Protein AF-A0A3D6EVX9-F1 (afdb_monomer)

Solvent-accessible surface area (backbone atoms only — not comparable to full-atom values): 2944 Å² total; per-residue (Å²): 124,72,70,45,78,48,77,48,79,45,81,43,51,43,68,82,72,73,53,81,67,58,75,92,46,48,87,80,43,76,67,60,48,76,48,77,49,78,46,79,46,71,63,130

Foldseek 3Di:
DDKDKDKDKDKDFPVVVVPDDPPVCPVVDDRIDIDIDIDIDDDD

Secondary structure (DSSP, 8-state):
---EEEEEEEEEEGGGGT----HHHHTTS-SEEEEEEEEEE---

Sequence (44 aa):
PGKLEASSRFVIKLSDYKIEIPALVAEKISNTVEINVNCIYAPK

pLDDT: mean 70.41, std 6.87, range [52.22, 81.62]

Structure (mmCIF, N/CA/C/O backbone):
data_AF-A0A3D6EVX9-F1
#
_entry.id   AF-A0A3D6EVX9-F1
#
loop_
_atom_site.group_PDB
_atom_site.id
_atom_site.type_symbol
_atom_site.label_atom_id
_atom_site.label_alt_id
_atom_site.label_comp_id
_atom_site.label_asym_id
_atom_site.label_entity_id
_atom_site.label_seq_id
_atom_site.pdbx_PDB_ins_code
_atom_site.Cartn_x
_atom_site.Cartn_y
_atom_site.Cartn_z
_atom_site.occupancy
_atom_site.B_iso_or_equiv
_atom_site.auth_seq_id
_atom_site.auth_comp_id
_atom_site.auth_asym_id
_atom_site.auth_atom_id
_atom_site.pdbx_PDB_model_num
ATOM 1 N N . PRO A 1 1 ? 12.377 7.604 -29.500 1.00 52.22 1 PRO A N 1
ATOM 2 C CA . PRO A 1 1 ? 12.715 7.316 -28.083 1.00 52.22 1 PRO A CA 1
ATOM 3 C C . PRO A 1 1 ? 11.457 7.404 -27.199 1.00 52.22 1 PRO A C 1
ATOM 5 O O . PRO A 1 1 ? 10.896 8.482 -27.027 1.00 52.22 1 PRO A O 1
ATOM 8 N N . GLY A 1 2 ? 10.945 6.251 -26.757 1.00 59.91 2 GLY A N 1
ATOM 9 C CA . GLY A 1 2 ? 9.644 6.131 -26.090 1.00 59.91 2 GLY A CA 1
ATOM 10 C C . GLY A 1 2 ? 9.713 6.425 -24.595 1.00 59.91 2 GLY A C 1
ATOM 11 O O . GLY A 1 2 ? 10.011 5.534 -23.812 1.00 59.91 2 GLY A O 1
ATOM 12 N N . LYS A 1 3 ? 9.434 7.666 -24.196 1.00 65.31 3 LYS A N 1
ATOM 13 C CA . LYS A 1 3 ? 9.249 8.037 -22.789 1.00 65.31 3 LYS A CA 1
ATOM 14 C C . LYS A 1 3 ? 7.927 7.446 -22.281 1.00 65.31 3 LYS A C 1
ATOM 16 O O . LYS A 1 3 ? 6.893 7.667 -22.905 1.00 65.31 3 LYS A O 1
ATOM 21 N N . LEU A 1 4 ? 7.962 6.712 -21.173 1.00 74.19 4 LEU A N 1
ATOM 22 C CA . LEU A 1 4 ? 6.783 6.174 -20.500 1.00 74.19 4 LEU A CA 1
ATOM 23 C C . LEU A 1 4 ? 6.645 6.851 -19.136 1.00 74.19 4 LEU A C 1
ATOM 25 O O . LEU A 1 4 ? 7.554 6.794 -18.312 1.00 74.19 4 LEU A O 1
ATOM 29 N N . GLU A 1 5 ? 5.506 7.490 -18.907 1.00 76.81 5 GLU A N 1
ATOM 30 C CA . GLU A 1 5 ? 5.134 8.052 -17.611 1.00 76.81 5 GLU A CA 1
ATOM 31 C C . GLU A 1 5 ? 3.931 7.274 -17.083 1.00 76.81 5 GLU A C 1
ATOM 33 O O . GLU A 1 5 ? 2.940 7.095 -17.790 1.00 76.81 5 GLU A O 1
ATOM 38 N N . ALA A 1 6 ? 4.027 6.786 -15.851 1.00 74.06 6 ALA A N 1
ATOM 39 C CA . ALA A 1 6 ? 2.947 6.105 -15.158 1.00 74.06 6 ALA A CA 1
ATOM 40 C C . ALA A 1 6 ? 2.780 6.720 -13.770 1.00 74.06 6 ALA A C 1
ATOM 42 O O . ALA A 1 6 ? 3.712 6.750 -12.969 1.00 74.06 6 ALA A O 1
ATOM 43 N N . SER A 1 7 ? 1.578 7.203 -13.482 1.00 77.81 7 SER A N 1
ATOM 44 C CA . SER A 1 7 ? 1.219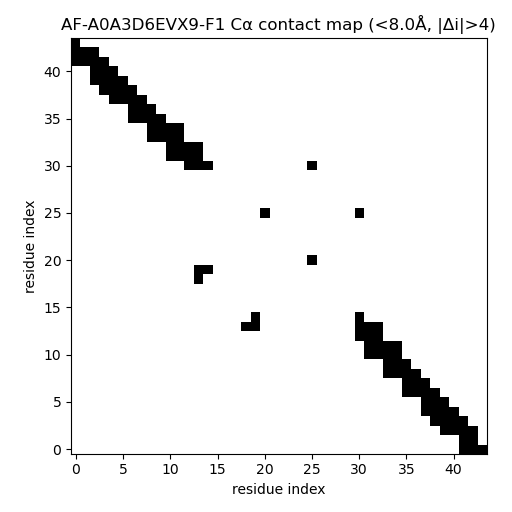 7.765 -12.183 1.00 77.81 7 SER A CA 1
ATOM 45 C C . SER A 1 7 ? 0.111 6.915 -11.575 1.00 77.81 7 SER A C 1
ATOM 47 O O . SER A 1 7 ? -0.855 6.571 -12.252 1.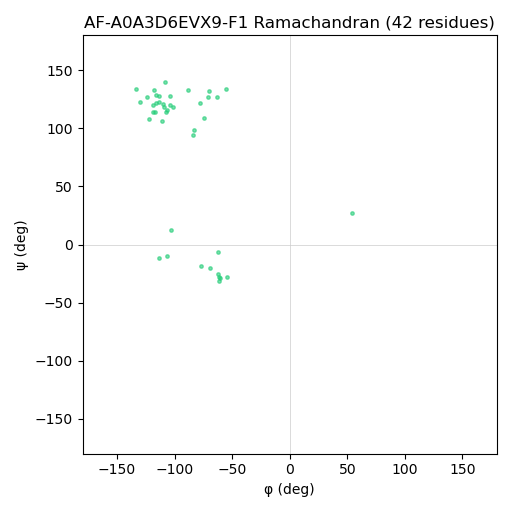00 77.81 7 SER A O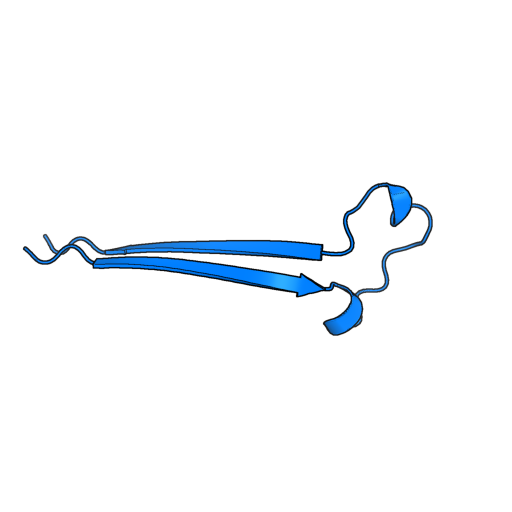 1
ATOM 49 N N . SER A 1 8 ? 0.242 6.540 -10.309 1.00 77.81 8 SER A N 1
ATOM 50 C CA . SER A 1 8 ? -0.772 5.779 -9.579 1.00 77.81 8 SER A CA 1
ATOM 51 C C . SER A 1 8 ? -1.007 6.401 -8.212 1.00 77.81 8 SER A C 1
ATOM 53 O O . SER A 1 8 ? -0.059 6.728 -7.500 1.00 77.81 8 SER A O 1
ATOM 55 N N . ARG A 1 9 ? -2.283 6.563 -7.859 1.00 81.62 9 ARG A N 1
ATOM 56 C CA . ARG A 1 9 ? -2.726 7.143 -6.593 1.00 81.62 9 ARG A CA 1
ATOM 57 C C . ARG A 1 9 ? -3.535 6.105 -5.837 1.00 81.62 9 ARG A C 1
ATOM 59 O O . ARG A 1 9 ? -4.566 5.651 -6.329 1.00 81.62 9 ARG A O 1
ATOM 66 N N . PHE A 1 10 ? -3.078 5.758 -4.642 1.00 78.00 10 PHE A N 1
ATOM 67 C CA . PHE A 1 10 ? -3.765 4.837 -3.747 1.00 78.00 10 PHE A CA 1
ATOM 68 C C . PHE A 1 10 ? -4.171 5.585 -2.487 1.00 78.00 10 PHE A C 1
ATOM 70 O O . PHE A 1 10 ?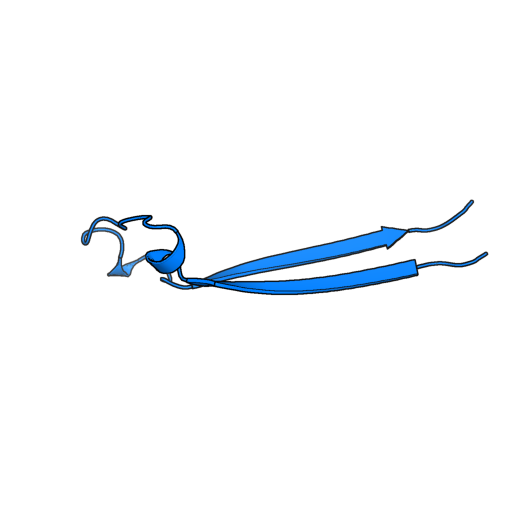 -3.355 6.252 -1.857 1.00 78.00 10 PHE A O 1
ATOM 77 N N . VAL A 1 11 ? -5.442 5.470 -2.125 1.00 77.81 11 VAL A N 1
ATOM 78 C CA . VAL A 1 11 ? -5.987 6.050 -0.901 1.00 77.81 11 VAL A CA 1
ATOM 79 C C . VAL A 1 11 ? -6.324 4.883 0.013 1.00 77.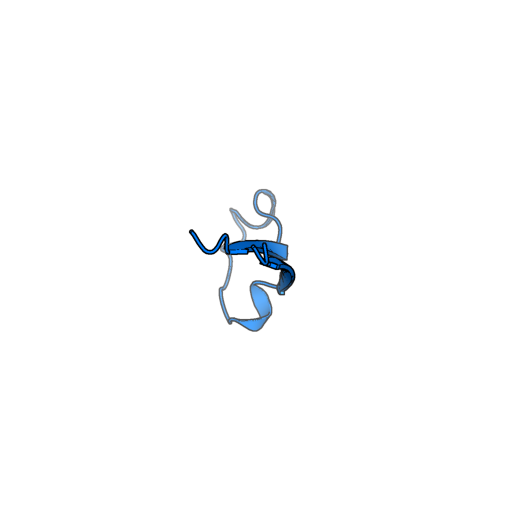81 11 VAL A C 1
ATOM 81 O O . VAL A 1 11 ? -7.268 4.145 -0.260 1.00 77.81 11 VAL A O 1
ATOM 84 N N . ILE A 1 12 ? -5.521 4.682 1.056 1.00 76.50 12 ILE A N 1
ATOM 85 C CA . ILE A 1 12 ? -5.704 3.593 2.020 1.00 76.50 12 ILE A CA 1
ATOM 86 C C . ILE A 1 12 ? -6.187 4.147 3.358 1.00 76.50 12 ILE A C 1
ATOM 88 O O . ILE A 1 12 ? -5.722 5.191 3.824 1.00 76.50 12 ILE A O 1
ATOM 92 N N . LYS A 1 13 ? -7.118 3.436 4.001 1.00 77.06 13 LYS A N 1
ATOM 93 C CA . LYS A 1 13 ? -7.462 3.693 5.399 1.00 77.06 13 LYS A CA 1
ATOM 94 C C . LYS A 1 13 ? -6.545 2.862 6.279 1.00 77.06 13 LYS A C 1
ATOM 96 O O . LYS A 1 13 ? -6.376 1.665 6.065 1.00 77.06 13 LYS A O 1
ATOM 101 N N . LEU A 1 14 ? -5.982 3.487 7.305 1.00 71.00 14 LEU A N 1
ATOM 102 C CA . LEU A 1 14 ? -5.087 2.806 8.250 1.00 71.00 14 LEU A CA 1
ATOM 103 C C . LEU A 1 14 ? -5.796 1.664 9.003 1.00 71.00 14 LEU A C 1
ATOM 105 O O . LEU A 1 14 ? -5.181 0.650 9.334 1.00 71.00 14 LEU A O 1
ATOM 109 N N . SER A 1 15 ? -7.113 1.790 9.178 1.00 71.88 15 SER A N 1
ATOM 110 C CA . SER A 1 15 ? -7.983 0.771 9.767 1.00 71.88 15 SER A CA 1
ATOM 111 C C . SER A 1 15 ? -8.006 -0.546 8.982 1.00 71.88 15 SER A C 1
ATOM 113 O O . SER A 1 15 ? -8.112 -1.605 9.596 1.00 71.88 15 SER A O 1
ATOM 115 N N . ASP A 1 16 ? -7.847 -0.505 7.653 1.00 71.25 16 ASP A N 1
ATOM 116 C CA . ASP A 1 16 ? -7.878 -1.704 6.798 1.00 71.25 16 ASP A CA 1
ATOM 117 C C . ASP A 1 16 ? -6.644 -2.600 7.018 1.00 71.25 16 ASP A C 1
ATOM 119 O O . ASP A 1 16 ? -6.677 -3.800 6.751 1.00 71.25 16 ASP A O 1
ATOM 123 N N . TYR A 1 17 ? -5.568 -2.034 7.575 1.00 69.94 17 TYR A N 1
ATOM 124 C CA . TYR A 1 17 ? -4.307 -2.722 7.860 1.00 69.94 17 TYR A CA 1
ATOM 125 C C . TYR A 1 17 ? -4.123 -3.072 9.344 1.00 69.94 17 TYR A C 1
ATOM 127 O O . TYR A 1 17 ? -3.022 -3.438 9.752 1.00 69.94 17 TYR A O 1
ATOM 135 N N . LYS A 1 18 ? -5.186 -2.975 10.161 1.00 65.38 18 LYS A N 1
ATOM 136 C CA . LYS A 1 18 ? -5.148 -3.197 11.623 1.00 65.38 18 LYS A CA 1
ATOM 137 C C . LYS A 1 18 ? -4.101 -2.336 12.351 1.00 65.38 18 LYS A C 1
ATOM 139 O O . LYS A 1 18 ? -3.597 -2.727 13.401 1.00 65.38 18 LYS A O 1
ATOM 144 N N . ILE A 1 19 ? -3.765 -1.168 11.802 1.00 66.19 19 ILE A N 1
ATOM 145 C CA . ILE A 1 19 ? -2.903 -0.198 12.477 1.00 66.19 19 ILE A CA 1
ATOM 146 C C . ILE A 1 19 ? -3.803 0.601 13.422 1.00 66.19 19 ILE A C 1
ATOM 148 O O . ILE A 1 19 ? -4.518 1.510 12.999 1.00 66.19 19 ILE A O 1
ATOM 152 N N . GLU A 1 20 ? -3.814 0.225 14.699 1.00 63.00 20 GLU A N 1
ATOM 153 C CA . GLU A 1 20 ? -4.525 0.971 15.737 1.00 63.00 20 GLU A CA 1
ATOM 154 C C . GLU A 1 20 ? -3.750 2.250 16.059 1.00 63.00 20 GLU A C 1
ATOM 156 O O . GLU A 1 20 ? -2.660 2.214 16.632 1.00 63.00 20 GLU 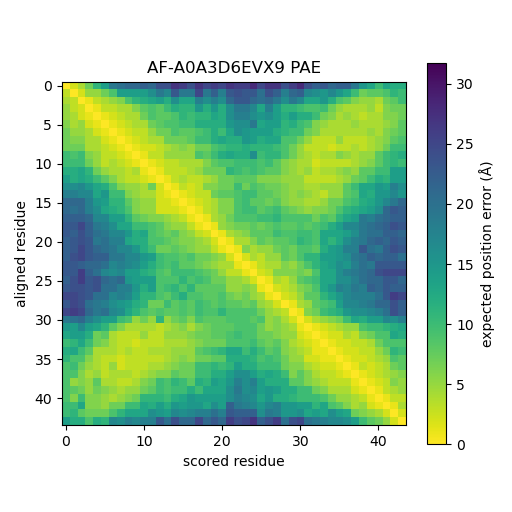A O 1
ATOM 161 N N . ILE A 1 21 ? -4.298 3.399 15.660 1.00 64.19 21 ILE A N 1
ATOM 162 C CA . ILE A 1 21 ? -3.727 4.700 16.009 1.00 64.19 21 ILE A CA 1
ATOM 163 C C . ILE A 1 21 ? -4.129 5.007 17.457 1.00 64.19 21 ILE A C 1
ATOM 165 O O . ILE A 1 21 ? -5.328 5.078 17.745 1.00 64.19 21 ILE A O 1
ATOM 169 N N . PRO A 1 22 ? -3.172 5.225 18.376 1.00 65.19 22 PRO A N 1
ATOM 170 C CA . PRO A 1 22 ? -3.487 5.629 19.739 1.00 65.19 22 PRO A CA 1
ATOM 171 C C . PRO A 1 22 ? -4.340 6.906 19.742 1.00 65.19 22 PRO A C 1
ATOM 173 O O . PRO A 1 22 ? -4.010 7.877 19.060 1.00 65.19 22 PRO A O 1
ATOM 176 N N . ALA A 1 23 ? -5.417 6.937 20.533 1.00 64.31 23 ALA A N 1
ATOM 177 C CA . ALA A 1 23 ? -6.396 8.035 20.538 1.00 64.31 23 ALA A CA 1
ATOM 178 C C . ALA A 1 23 ? -5.773 9.429 20.766 1.00 64.31 23 ALA A C 1
ATOM 180 O O . ALA A 1 23 ? -6.267 10.421 20.242 1.00 64.31 23 ALA A O 1
ATOM 181 N N . LEU A 1 24 ? -4.640 9.490 21.475 1.00 66.38 24 LEU A N 1
ATOM 182 C CA . LEU A 1 24 ? -3.872 10.713 21.732 1.00 66.38 24 LEU A CA 1
ATOM 183 C C . LEU A 1 24 ? -3.322 11.383 20.456 1.00 66.38 24 LEU A C 1
ATOM 185 O O . LEU A 1 24 ? -3.074 12.587 20.443 1.00 66.38 24 LEU A O 1
ATOM 189 N N . VAL A 1 25 ? -3.112 10.609 19.388 1.00 57.75 25 VAL A N 1
ATOM 190 C CA . VAL A 1 25 ? -2.576 11.077 18.099 1.00 57.75 25 VAL A CA 1
ATOM 191 C C . VAL A 1 25 ? -3.589 10.982 16.958 1.00 57.75 25 VAL A C 1
ATOM 193 O O . VAL A 1 25 ? -3.374 11.609 15.924 1.00 57.75 25 VAL A O 1
ATOM 196 N N . ALA A 1 26 ? -4.717 10.293 17.151 1.00 60.44 26 ALA A N 1
ATOM 197 C CA . ALA A 1 26 ? -5.797 10.185 16.165 1.00 60.44 26 ALA A CA 1
ATOM 198 C C . ALA A 1 26 ? -6.417 11.546 15.790 1.00 60.44 26 ALA A C 1
ATOM 200 O O . ALA A 1 26 ? -6.868 11.734 14.667 1.00 60.44 26 ALA A O 1
ATOM 201 N N . GLU A 1 27 ? -6.391 12.521 16.702 1.00 62.09 27 GLU A N 1
ATOM 202 C CA . GLU A 1 27 ? -6.871 13.884 16.434 1.00 62.09 27 GLU A CA 1
ATOM 203 C C . GLU A 1 27 ? -5.870 14.722 15.612 1.00 62.09 27 GLU A C 1
ATOM 205 O O . GLU A 1 27 ? -6.234 15.725 15.003 1.00 62.09 27 GLU A O 1
ATOM 210 N N . LYS A 1 28 ? -4.595 14.305 15.575 1.00 63.03 28 LYS A N 1
ATOM 211 C CA . LYS A 1 28 ? -3.497 15.005 14.884 1.00 63.03 28 LYS A CA 1
ATOM 212 C C . LYS A 1 28 ? -3.047 14.325 13.592 1.00 63.03 28 LYS A C 1
ATOM 214 O O . LYS A 1 28 ? -2.247 14.901 12.857 1.00 63.03 28 LYS A O 1
ATOM 219 N N . ILE A 1 29 ? -3.520 13.110 13.321 1.00 65.81 29 ILE A N 1
ATOM 220 C CA . ILE A 1 29 ? -3.101 12.290 12.184 1.00 65.81 29 ILE A CA 1
ATOM 221 C C . ILE A 1 29 ? -4.340 11.924 11.370 1.00 65.81 29 ILE A C 1
ATOM 223 O O . ILE A 1 29 ? -5.312 11.390 11.894 1.00 65.81 29 ILE A O 1
ATOM 227 N N . SER A 1 30 ? -4.304 12.208 10.069 1.00 66.19 30 SER A N 1
ATOM 228 C CA . SER A 1 30 ? -5.373 11.813 9.152 1.00 66.19 30 SER A CA 1
ATOM 229 C C . SER A 1 30 ? -5.471 10.283 9.080 1.00 66.19 30 SER A C 1
ATOM 231 O O . SER A 1 30 ? -4.489 9.613 8.766 1.00 66.19 30 SER A O 1
ATOM 233 N N . ASN A 1 31 ? -6.668 9.724 9.298 1.00 68.06 31 ASN A N 1
ATOM 234 C CA . ASN A 1 31 ? -6.964 8.282 9.167 1.00 68.06 31 ASN A CA 1
ATOM 235 C C . ASN A 1 31 ? -6.776 7.730 7.742 1.00 68.06 31 ASN A C 1
ATOM 237 O O . ASN A 1 31 ? -6.913 6.525 7.504 1.00 68.06 31 ASN A O 1
ATOM 241 N N . THR A 1 32 ? -6.513 8.622 6.791 1.00 69.06 32 THR A N 1
ATOM 242 C CA . THR A 1 32 ? -6.384 8.322 5.373 1.00 69.06 32 THR A CA 1
ATOM 243 C C . THR A 1 32 ? -4.958 8.624 4.945 1.00 69.06 32 THR A C 1
ATOM 245 O O . THR A 1 32 ? -4.501 9.760 5.081 1.00 69.06 32 THR A O 1
ATOM 248 N N . VAL A 1 33 ? -4.266 7.617 4.417 1.00 75.06 33 VAL A N 1
ATOM 249 C CA . VAL A 1 33 ? -2.931 7.773 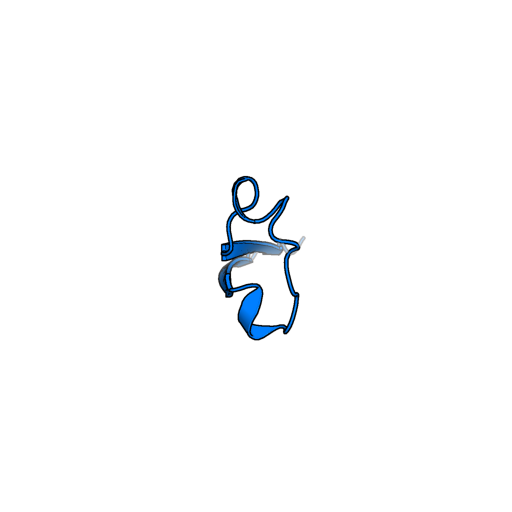3.839 1.00 75.06 33 VAL A CA 1
ATOM 250 C C . VAL A 1 33 ? -3.054 7.751 2.326 1.00 75.06 33 VAL A C 1
ATOM 252 O O . VAL A 1 33 ? -3.649 6.847 1.738 1.00 75.06 33 VAL A O 1
ATOM 255 N N . GLU A 1 34 ? -2.483 8.771 1.701 1.00 77.31 34 GLU A N 1
ATOM 256 C CA . GLU A 1 34 ? -2.415 8.894 0.256 1.00 77.31 34 GLU A CA 1
ATOM 257 C C . GLU A 1 34 ? -1.017 8.503 -0.226 1.00 77.31 34 GLU A C 1
ATOM 259 O O . GLU A 1 34 ? -0.023 9.133 0.131 1.00 77.31 34 GLU A O 1
ATOM 264 N N . ILE A 1 35 ? -0.944 7.458 -1.046 1.00 76.19 35 ILE A N 1
ATOM 265 C CA . ILE A 1 35 ? 0.293 6.974 -1.652 1.00 76.19 35 ILE A CA 1
ATOM 266 C C . ILE A 1 35 ? 0.275 7.368 -3.125 1.00 76.19 35 ILE A C 1
ATOM 268 O O . ILE A 1 35 ? -0.559 6.892 -3.896 1.00 76.19 35 ILE A O 1
ATOM 272 N N . ASN A 1 36 ? 1.218 8.222 -3.516 1.00 78.25 36 ASN A N 1
ATOM 273 C CA . ASN A 1 36 ? 1.417 8.640 -4.899 1.00 78.25 36 ASN A CA 1
ATOM 274 C C . ASN A 1 36 ? 2.687 7.985 -5.445 1.00 78.25 36 ASN A C 1
ATOM 276 O O . ASN A 1 36 ? 3.791 8.281 -4.990 1.00 78.25 36 ASN A O 1
ATOM 280 N N . VAL A 1 37 ? 2.531 7.096 -6.423 1.00 78.00 37 VAL A N 1
ATOM 281 C C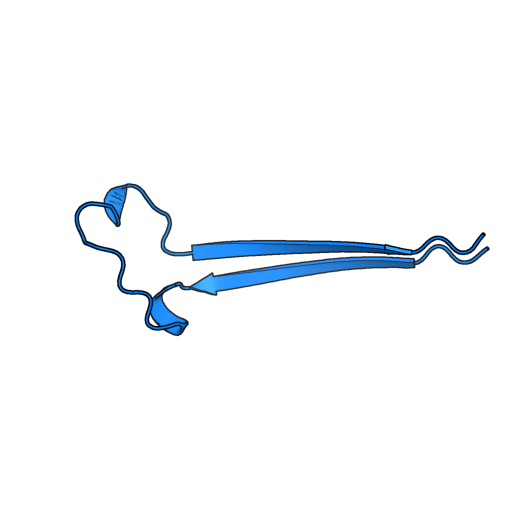A . VAL A 1 37 ? 3.640 6.451 -7.130 1.00 78.00 37 VAL A CA 1
ATOM 282 C C . VAL A 1 37 ? 3.770 7.102 -8.497 1.00 78.00 37 VAL A C 1
ATOM 284 O O . VAL A 1 37 ? 2.829 7.079 -9.287 1.00 78.00 37 VAL A O 1
ATOM 287 N N . ASN A 1 38 ? 4.933 7.686 -8.773 1.00 80.06 38 ASN A N 1
ATOM 288 C CA . ASN A 1 38 ? 5.247 8.271 -10.069 1.00 80.06 38 ASN A CA 1
ATOM 289 C C . ASN A 1 38 ? 6.451 7.545 -10.675 1.00 80.06 38 ASN A C 1
ATOM 291 O O . ASN A 1 38 ? 7.559 7.603 -10.142 1.00 80.06 38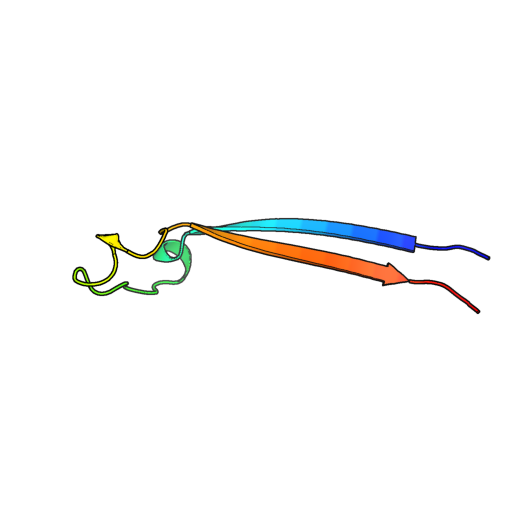 ASN A O 1
ATOM 295 N N . CYS A 1 39 ? 6.221 6.840 -11.776 1.00 73.38 39 CYS A N 1
ATOM 296 C CA . CYS A 1 39 ? 7.225 6.108 -12.524 1.00 73.38 39 CYS A CA 1
ATOM 297 C C . CYS A 1 39 ? 7.479 6.823 -13.848 1.00 73.38 39 CYS A C 1
ATOM 299 O O . CYS A 1 39 ? 6.592 6.929 -14.691 1.00 73.38 39 CYS A O 1
ATOM 301 N N . ILE A 1 40 ? 8.716 7.274 -14.043 1.00 78.31 40 ILE A N 1
ATOM 302 C CA . ILE A 1 40 ? 9.163 7.899 -15.286 1.00 78.31 40 ILE A CA 1
ATOM 303 C C . ILE A 1 40 ? 10.264 7.016 -15.865 1.00 78.31 40 ILE A C 1
ATOM 305 O O . ILE A 1 40 ? 11.339 6.885 -15.282 1.00 78.31 40 ILE A O 1
ATOM 309 N N . TYR A 1 41 ? 9.992 6.407 -17.013 1.00 72.06 41 TYR A N 1
ATOM 310 C CA . TYR A 1 41 ? 10.948 5.623 -17.779 1.00 72.06 41 TYR A CA 1
ATOM 311 C C . TYR A 1 41 ? 11.309 6.374 -19.061 1.00 72.06 41 TYR A C 1
ATOM 313 O O . TYR A 1 41 ? 10.450 6.688 -19.883 1.00 72.06 41 TYR A O 1
ATOM 321 N N . ALA A 1 42 ? 12.595 6.668 -19.236 1.00 75.88 42 ALA A N 1
ATOM 322 C CA . ALA A 1 42 ? 13.132 7.280 -20.444 1.00 75.88 42 ALA A CA 1
ATOM 323 C C . ALA A 1 42 ? 14.223 6.359 -21.020 1.00 75.88 42 ALA A C 1
ATOM 325 O O . ALA A 1 42 ? 15.295 6.250 -20.417 1.00 75.88 42 ALA A O 1
ATOM 326 N N . PRO A 1 43 ? 13.972 5.668 -22.145 1.00 69.38 43 PRO A N 1
ATOM 327 C CA . PRO A 1 43 ? 14.994 4.884 -22.823 1.00 69.38 43 PRO A CA 1
ATOM 328 C C . PRO A 1 43 ? 16.021 5.831 -23.466 1.00 69.38 43 PRO A C 1
ATOM 330 O O . PRO A 1 43 ? 15.630 6.814 -24.103 1.00 69.38 43 PRO A O 1
ATOM 333 N N . LYS A 1 44 ? 17.313 5.540 -23.251 1.00 63.97 44 LYS A N 1
ATOM 334 C CA . LYS A 1 44 ? 18.458 6.256 -23.844 1.00 63.97 44 LYS A CA 1
ATOM 335 C C . LYS A 1 44 ? 18.548 6.032 -25.348 1.00 63.97 44 LYS A C 1
ATOM 337 O O . LYS A 1 44 ? 18.320 4.880 -25.776 1.00 63.97 44 LYS A O 1
#

Mean predicted aligned error: 9.88 Å

Radius of gyration: 16.69 Å; Cα contacts (8 Å, |Δi|>4): 54; chains: 1; bounding box: 26×18×50 Å